Protein AF-A0A7S3PRX0-F1 (afdb_monomer_lite)

Foldseek 3Di:
DPPLCCVQPVLCPPDDDPDPPPPPCVVVVVCVVVVHDDPPSNDDFDFDQLDDVPLLLVWFKAAPVRHGQDRSPDHRRVVQCSCRVVRSVGIDTGDDPVSVD

Sequence (101 aa):
YNDMVKDIMPEYDGLFNLAPLGSDGSGIMLGAQAGGDTSFMKSGASWKFLYPPFAFTKGILVNANGVRICNEDVYGARLGKVSIEENNGISWFIIDKQIYE

InterPro domains:
  IPR027477 Succinate dehydrogenase/fumarate reductase flavoprotein, catalytic domain superfamily [G3DSA:3.90.700.10] (52-101)
  IPR027477 Succinate dehydrogenase/fumarate reductase flavoprotein, catalytic domain superfamily [SSF56425] (51-100)
  IPR036188 FAD/NAD(P)-binding domain superfamily [G3DSA:3.50.50.60] (3-51)

Secondary structure (DSSP, 8-state):
---HHHHH-GGGTTS---S-TT-SSHHHHHHHHTT-----TT---------SSGGGGGSEEEETTS-B-S-TTS-HHHHHHIIIIIHTT-EEEE--HHHH-

Radius of gyration: 17.09 Å; chains: 1; bounding box: 38×22×52 Å

pLDDT: mean 91.72, std 6.81, range [48.78, 98.19]

Structure (mmCIF, N/CA/C/O backbone):
data_AF-A0A7S3PRX0-F1
#
_entry.id   AF-A0A7S3PRX0-F1
#
loop_
_atom_site.group_PDB
_atom_site.id
_atom_site.type_symbol
_atom_site.label_atom_id
_atom_site.label_alt_id
_atom_site.label_comp_id
_atom_site.label_asym_id
_atom_site.label_entity_id
_atom_site.label_seq_id
_atom_site.pdbx_PDB_ins_code
_atom_site.Cartn_x
_atom_site.Cartn_y
_atom_site.Cartn_z
_atom_site.occupancy
_atom_site.B_iso_or_equiv
_atom_site.auth_seq_id
_atom_site.auth_comp_id
_atom_site.auth_asym_id
_atom_site.auth_atom_id
_atom_site.pdbx_PDB_model_num
ATOM 1 N N . TYR A 1 1 ? 13.808 14.898 -14.807 1.00 48.78 1 TYR A N 1
ATOM 2 C CA . TYR A 1 1 ? 13.264 13.837 -13.950 1.00 48.78 1 TYR A CA 1
ATOM 3 C C . TYR A 1 1 ? 12.168 13.167 -14.747 1.00 48.78 1 TYR A C 1
ATOM 5 O O . TYR A 1 1 ? 11.245 13.856 -15.156 1.00 48.78 1 TYR A O 1
ATOM 13 N N . ASN A 1 2 ? 12.356 11.896 -15.105 1.00 57.59 2 ASN A N 1
ATOM 14 C CA . ASN A 1 2 ? 11.292 11.104 -15.715 1.00 57.59 2 ASN A CA 1
ATOM 15 C C . ASN A 1 2 ? 10.354 10.696 -14.580 1.00 57.59 2 ASN A C 1
ATOM 17 O O . ASN A 1 2 ? 10.775 9.942 -13.706 1.00 57.59 2 ASN A O 1
ATOM 21 N N . ASP A 1 3 ? 9.115 11.179 -14.574 1.0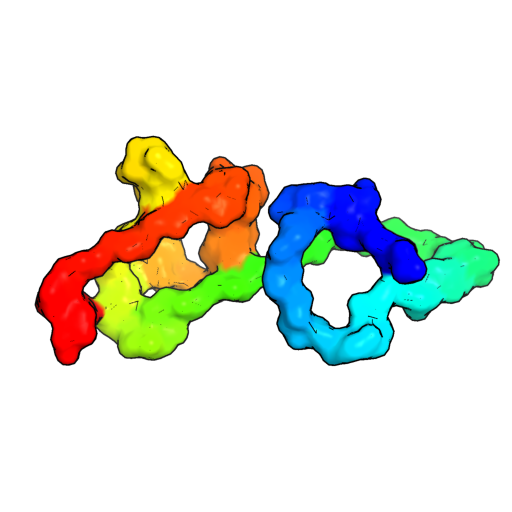0 82.31 3 ASP A N 1
ATOM 22 C CA . ASP A 1 3 ? 8.126 10.754 -13.579 1.00 82.31 3 ASP A CA 1
ATOM 23 C C . ASP A 1 3 ? 7.501 9.414 -14.005 1.00 82.31 3 ASP A C 1
ATOM 25 O O . ASP A 1 3 ? 6.309 9.315 -14.278 1.00 82.31 3 ASP A O 1
ATOM 29 N N . MET A 1 4 ? 8.317 8.349 -14.055 1.00 90.94 4 MET A N 1
ATOM 30 C CA . MET A 1 4 ? 7.871 7.001 -14.448 1.00 90.94 4 MET A CA 1
ATOM 31 C C . MET A 1 4 ? 6.668 6.513 -13.633 1.00 90.94 4 MET A C 1
ATOM 33 O O . MET A 1 4 ? 5.812 5.816 -14.168 1.00 90.94 4 MET A O 1
ATOM 37 N N . VAL A 1 5 ? 6.589 6.868 -12.346 1.00 91.75 5 VAL A N 1
ATOM 38 C CA . VAL A 1 5 ? 5.435 6.525 -11.500 1.00 91.75 5 VAL A CA 1
ATOM 39 C C . VAL A 1 5 ? 4.175 7.199 -12.027 1.00 91.75 5 VAL A C 1
ATOM 41 O O . VAL A 1 5 ? 3.184 6.516 -12.241 1.00 91.75 5 VAL A O 1
ATOM 44 N N . LYS A 1 6 ? 4.224 8.501 -12.313 1.00 91.81 6 LYS A N 1
ATOM 45 C CA . LYS A 1 6 ? 3.084 9.251 -12.845 1.00 91.81 6 LYS A CA 1
ATOM 46 C C . LYS A 1 6 ? 2.591 8.697 -14.181 1.00 91.81 6 LYS A C 1
ATOM 48 O O . LYS A 1 6 ? 1.387 8.622 -14.402 1.00 91.81 6 LYS A O 1
ATOM 53 N N . ASP A 1 7 ? 3.513 8.284 -15.048 1.00 91.94 7 ASP A N 1
ATOM 54 C CA . ASP A 1 7 ? 3.175 7.776 -16.380 1.00 91.94 7 ASP A CA 1
ATOM 55 C C . ASP A 1 7 ? 2.637 6.332 -16.356 1.00 91.94 7 ASP A C 1
ATOM 57 O O . ASP A 1 7 ? 1.778 5.973 -17.163 1.00 91.94 7 ASP A O 1
ATOM 61 N N . ILE A 1 8 ? 3.139 5.483 -15.451 1.00 93.44 8 ILE A N 1
ATOM 62 C CA . ILE A 1 8 ? 2.848 4.037 -15.441 1.00 93.44 8 ILE A CA 1
ATOM 63 C C . ILE A 1 8 ? 1.804 3.652 -14.381 1.00 93.44 8 ILE A C 1
ATOM 65 O O . ILE A 1 8 ? 0.990 2.758 -14.624 1.00 93.44 8 ILE A O 1
ATOM 69 N N . MET A 1 9 ? 1.846 4.307 -13.222 1.00 92.44 9 MET A N 1
ATOM 70 C CA . MET A 1 9 ? 1.039 4.061 -12.019 1.00 92.44 9 MET A CA 1
ATOM 71 C C . MET A 1 9 ? 0.503 5.397 -11.464 1.00 92.44 9 MET A C 1
ATOM 73 O O . MET A 1 9 ? 0.878 5.801 -10.358 1.00 92.44 9 MET A O 1
ATOM 77 N N . PRO A 1 10 ? -0.335 6.128 -12.222 1.00 91.44 10 PRO A N 1
ATOM 78 C CA . PRO A 1 10 ? -0.811 7.459 -11.834 1.00 91.44 10 PRO A CA 1
ATOM 79 C C . PRO A 1 10 ? -1.531 7.486 -10.476 1.00 91.44 10 PRO A C 1
ATOM 81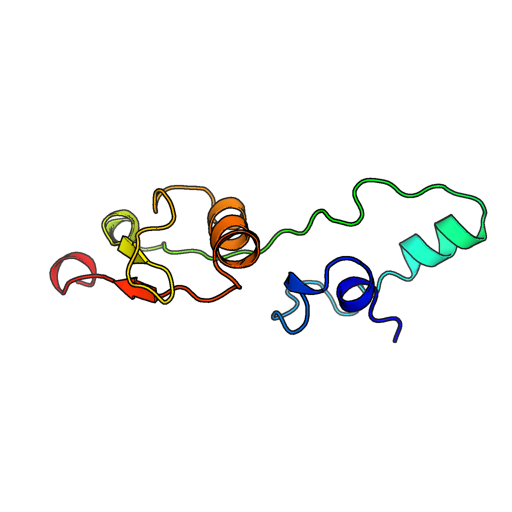 O O . PRO A 1 10 ? -1.511 8.503 -9.791 1.00 91.44 10 PRO A O 1
ATOM 84 N N . GLU A 1 11 ? -2.132 6.377 -10.045 1.00 91.12 11 GLU A N 1
ATOM 85 C CA . GLU A 1 11 ? -2.766 6.224 -8.732 1.00 91.12 11 GLU A CA 1
ATOM 86 C C . GLU A 1 11 ? -1.773 6.239 -7.554 1.00 91.12 11 GLU A C 1
ATOM 88 O O . GLU A 1 11 ? -2.168 6.477 -6.413 1.00 91.12 11 GLU A O 1
ATOM 93 N N . TYR A 1 12 ? -0.482 6.031 -7.826 1.00 90.50 12 TYR A N 1
ATOM 94 C CA . TYR A 1 12 ? 0.610 6.148 -6.858 1.00 90.50 12 TYR A CA 1
ATOM 95 C C . TYR A 1 12 ? 1.334 7.506 -6.929 1.00 90.50 12 TYR A C 1
ATOM 97 O O . TYR A 1 12 ? 2.266 7.736 -6.151 1.00 90.50 12 TYR A O 1
ATOM 105 N N . ASP A 1 13 ? 0.933 8.405 -7.834 1.00 89.19 13 ASP A N 1
ATOM 106 C CA . ASP A 1 13 ? 1.541 9.730 -7.967 1.00 89.19 13 ASP A CA 1
ATOM 107 C C . ASP A 1 13 ? 1.290 10.600 -6.722 1.00 89.19 13 ASP A C 1
ATOM 109 O O . ASP A 1 13 ? 0.269 10.493 -6.040 1.00 89.19 13 ASP A O 1
ATOM 113 N N . GLY A 1 14 ? 2.255 11.459 -6.389 1.00 84.62 14 GLY A N 1
ATOM 114 C CA . GLY A 1 14 ? 2.187 12.347 -5.222 1.00 84.62 14 GLY A CA 1
ATOM 115 C C . GLY A 1 14 ? 2.304 11.662 -3.851 1.00 84.62 14 GLY A C 1
ATOM 116 O O . GLY A 1 14 ? 2.310 12.352 -2.828 1.00 84.62 14 GLY A O 1
ATOM 117 N N . LEU A 1 15 ? 2.431 10.332 -3.792 1.00 85.88 15 LEU A N 1
ATOM 118 C CA . LEU A 1 15 ? 2.725 9.628 -2.544 1.00 85.88 15 LEU A CA 1
ATOM 119 C C . LEU A 1 15 ? 4.136 9.948 -2.046 1.00 85.88 15 LEU A C 1
ATOM 121 O O . LEU A 1 15 ? 5.067 10.166 -2.821 1.00 85.88 15 LEU A O 1
ATOM 125 N N . PHE A 1 16 ? 4.312 9.919 -0.724 1.00 85.94 16 PHE A N 1
ATOM 126 C CA . PHE A 1 16 ? 5.633 10.082 -0.130 1.00 85.94 16 PHE A CA 1
ATOM 127 C C . PHE A 1 16 ? 6.551 8.928 -0.554 1.00 85.94 16 PHE A C 1
ATOM 129 O O . PHE A 1 16 ? 6.302 7.767 -0.220 1.00 85.94 16 PHE A O 1
ATOM 136 N N . ASN A 1 17 ? 7.616 9.256 -1.285 1.00 85.38 17 ASN A N 1
ATOM 137 C CA . ASN A 1 17 ? 8.579 8.273 -1.753 1.00 85.38 17 ASN A CA 1
ATOM 138 C C . ASN A 1 17 ? 9.509 7.856 -0.602 1.00 85.38 17 ASN A C 1
ATOM 140 O O . ASN A 1 17 ? 10.293 8.658 -0.100 1.00 85.38 17 ASN A O 1
ATOM 144 N N . LEU A 1 18 ? 9.415 6.589 -0.193 1.00 86.69 18 LEU A N 1
ATOM 145 C CA . LEU A 1 18 ? 10.270 5.996 0.843 1.00 86.69 18 LEU A CA 1
ATOM 146 C C . LEU A 1 18 ? 11.633 5.530 0.304 1.00 86.69 18 LEU A C 1
ATOM 148 O O . LEU A 1 18 ? 12.487 5.108 1.084 1.00 86.69 18 LEU A O 1
ATOM 152 N N . ALA A 1 19 ? 11.832 5.544 -1.014 1.00 85.88 19 ALA A N 1
ATOM 153 C CA . ALA A 1 19 ? 13.041 5.035 -1.634 1.00 85.88 19 ALA A CA 1
ATOM 154 C C . ALA A 1 19 ? 14.220 6.023 -1.495 1.00 85.88 19 ALA A C 1
ATOM 156 O O . ALA A 1 19 ? 14.017 7.238 -1.433 1.00 85.88 19 ALA A O 1
ATOM 157 N N . PRO A 1 20 ? 15.474 5.531 -1.482 1.00 87.12 20 PRO A N 1
ATOM 158 C CA . PRO A 1 20 ? 16.656 6.389 -1.517 1.00 87.12 20 PRO A CA 1
ATOM 159 C C . PRO A 1 20 ? 16.679 7.294 -2.755 1.00 87.12 20 PRO A C 1
ATOM 161 O O . PRO A 1 20 ? 16.169 6.909 -3.807 1.00 87.12 20 PRO A O 1
ATOM 164 N N . LEU A 1 21 ? 17.372 8.436 -2.659 1.00 83.38 21 LEU A N 1
ATOM 165 C CA . LEU A 1 21 ? 17.448 9.477 -3.702 1.00 83.38 21 LEU A CA 1
ATOM 166 C C . LEU A 1 21 ? 17.838 8.979 -5.111 1.00 83.38 21 LEU A C 1
ATOM 168 O O . LEU A 1 21 ? 17.495 9.631 -6.087 1.00 83.38 21 LEU A O 1
ATOM 172 N N . GLY A 1 22 ? 18.531 7.842 -5.237 1.00 86.31 22 GLY A N 1
ATOM 173 C CA . GLY A 1 22 ? 18.907 7.247 -6.529 1.00 86.31 22 GLY A CA 1
ATOM 174 C C . GLY A 1 22 ? 17.840 6.358 -7.184 1.00 86.31 22 GLY A C 1
ATOM 175 O O . GLY A 1 22 ? 18.110 5.745 -8.211 1.00 86.31 22 GLY A O 1
ATOM 176 N N . SER A 1 23 ? 16.652 6.234 -6.590 1.00 89.25 23 SER A N 1
ATOM 177 C CA . SER A 1 23 ? 15.583 5.350 -7.079 1.00 89.25 23 SER A CA 1
ATOM 178 C C . SER A 1 23 ? 14.666 6.088 -8.060 1.00 89.25 23 SER A C 1
ATOM 180 O O . SER A 1 23 ? 13.493 6.314 -7.775 1.00 89.25 23 SER A O 1
ATOM 182 N N . ASP A 1 24 ? 15.217 6.499 -9.203 1.00 89.25 24 ASP A N 1
ATOM 183 C CA . ASP A 1 24 ? 14.566 7.374 -10.195 1.00 89.25 24 ASP A CA 1
ATOM 184 C C . ASP A 1 24 ? 14.161 6.662 -11.502 1.00 89.25 24 ASP A C 1
ATOM 186 O O . ASP A 1 24 ? 13.695 7.292 -12.449 1.00 89.25 24 ASP A O 1
ATOM 190 N N . GLY A 1 25 ? 14.362 5.343 -11.575 1.00 91.81 25 GLY A N 1
ATOM 191 C CA . GLY A 1 25 ? 14.059 4.539 -12.761 1.00 91.81 25 GLY A CA 1
ATOM 192 C C . GLY A 1 25 ? 15.139 4.550 -13.851 1.00 91.81 25 GLY A C 1
ATOM 193 O O . GLY A 1 25 ? 14.991 3.847 -14.852 1.00 91.81 25 GLY A O 1
ATOM 194 N N . SER A 1 26 ? 16.259 5.257 -13.659 1.00 92.69 26 SER A N 1
ATOM 195 C CA . SER A 1 26 ? 17.376 5.310 -14.620 1.00 92.69 26 SER A CA 1
ATOM 196 C C . SER A 1 26 ? 17.906 3.929 -15.023 1.00 92.69 26 SER A C 1
ATOM 198 O O . SER A 1 26 ? 18.161 3.690 -16.202 1.00 92.69 26 SER A O 1
ATOM 200 N N . GLY A 1 27 ? 18.000 2.987 -14.080 1.00 93.44 27 GLY A N 1
ATOM 201 C CA . GLY A 1 27 ? 18.414 1.609 -14.362 1.00 93.44 27 GLY A CA 1
ATOM 202 C C . GLY A 1 27 ? 17.442 0.845 -15.270 1.00 93.44 27 GLY A C 1
ATOM 203 O O . GLY A 1 27 ? 17.878 0.120 -16.163 1.00 93.44 27 GLY A O 1
ATOM 204 N N . ILE A 1 28 ? 16.130 1.050 -15.092 1.00 94.56 28 ILE A N 1
ATOM 205 C CA . ILE A 1 28 ? 15.100 0.448 -15.955 1.00 94.56 28 ILE A CA 1
ATOM 206 C C . ILE A 1 28 ? 15.212 1.033 -17.366 1.00 94.56 28 ILE A C 1
ATOM 208 O O . ILE A 1 28 ? 15.229 0.288 -18.345 1.00 94.56 28 ILE A O 1
ATOM 212 N N . MET A 1 29 ? 15.362 2.357 -17.470 1.00 93.94 29 MET A N 1
ATOM 213 C CA . MET A 1 29 ? 15.522 3.046 -18.752 1.00 93.94 29 MET A CA 1
ATOM 214 C C . MET A 1 29 ? 16.776 2.599 -19.506 1.00 93.94 29 MET A C 1
ATOM 216 O O . MET A 1 29 ? 16.709 2.379 -20.714 1.00 93.94 29 MET A O 1
ATOM 220 N N . LEU A 1 30 ? 17.897 2.420 -18.805 1.00 95.69 30 LEU A N 1
ATOM 221 C CA . LEU A 1 30 ? 19.137 1.918 -19.397 1.00 95.69 30 LEU A CA 1
ATOM 222 C C . LEU A 1 30 ? 18.947 0.514 -19.984 1.00 95.69 30 LEU A C 1
ATOM 224 O O . LEU A 1 30 ? 19.347 0.265 -21.120 1.00 95.69 30 LEU A O 1
ATOM 228 N N . GLY A 1 31 ? 18.301 -0.389 -19.240 1.00 97.12 31 GLY A N 1
ATOM 229 C CA . GLY A 1 31 ? 17.999 -1.739 -19.719 1.00 97.12 31 GLY A CA 1
ATOM 230 C C . GLY A 1 31 ? 17.089 -1.736 -20.949 1.00 97.12 31 GLY A C 1
ATOM 231 O O . GLY A 1 31 ? 17.391 -2.407 -21.935 1.00 97.12 31 GLY A O 1
ATOM 232 N N . ALA A 1 32 ? 16.026 -0.926 -20.925 1.00 95.69 32 ALA A N 1
ATOM 233 C CA . ALA A 1 32 ? 15.104 -0.783 -22.050 1.00 95.69 32 ALA A CA 1
ATOM 234 C C . ALA A 1 32 ? 15.798 -0.225 -23.307 1.00 95.69 32 ALA A C 1
ATOM 236 O O . ALA A 1 32 ? 15.606 -0.741 -24.407 1.00 95.69 32 ALA A O 1
ATOM 237 N N . GLN A 1 33 ? 16.666 0.782 -23.157 1.00 96.06 33 GLN A N 1
ATOM 238 C CA . GLN A 1 33 ? 17.445 1.349 -24.267 1.00 96.06 33 GLN A CA 1
ATOM 239 C C . GLN A 1 33 ? 18.456 0.359 -24.860 1.00 96.06 33 GLN A C 1
ATOM 241 O O . GLN A 1 33 ? 18.761 0.436 -26.048 1.00 96.06 33 GLN A O 1
ATOM 246 N N . ALA A 1 34 ? 18.946 -0.589 -24.061 1.00 98.19 34 ALA A N 1
ATOM 247 C CA . ALA A 1 34 ? 19.802 -1.680 -24.521 1.00 98.19 34 ALA A CA 1
ATOM 248 C C . ALA A 1 34 ? 19.024 -2.841 -25.184 1.00 98.19 34 ALA A C 1
ATOM 250 O O . ALA A 1 34 ? 19.637 -3.834 -25.572 1.00 98.19 34 ALA A O 1
ATOM 251 N N . GLY A 1 35 ? 17.696 -2.729 -25.328 1.00 97.94 35 GLY A N 1
ATOM 252 C CA . GLY A 1 35 ? 16.831 -3.747 -25.937 1.00 97.94 35 GLY A CA 1
ATOM 253 C C . GLY A 1 35 ? 16.248 -4.768 -24.955 1.00 97.94 35 GLY A C 1
ATOM 254 O O . GLY A 1 35 ? 15.717 -5.789 -25.389 1.00 97.94 35 GLY A O 1
ATOM 255 N N . GLY A 1 36 ? 16.354 -4.525 -23.645 1.00 97.81 36 GLY A N 1
ATOM 256 C CA . GLY A 1 36 ? 15.694 -5.335 -22.622 1.00 97.81 36 GLY A CA 1
ATOM 257 C C . GLY A 1 36 ? 14.185 -5.087 -22.567 1.00 97.81 36 GLY A C 1
ATOM 258 O O . GLY A 1 36 ? 13.723 -3.970 -22.790 1.00 97.81 36 GLY A O 1
ATOM 259 N N . ASP A 1 37 ? 13.421 -6.127 -22.234 1.00 97.12 37 ASP A N 1
ATOM 260 C CA . ASP A 1 37 ? 11.978 -6.022 -22.000 1.00 97.12 37 ASP A CA 1
ATOM 261 C C . ASP A 1 37 ? 11.668 -5.733 -20.518 1.00 97.12 37 ASP A C 1
ATOM 263 O O . ASP A 1 37 ? 12.470 -6.030 -19.627 1.00 97.12 37 ASP A O 1
ATOM 267 N N . THR A 1 38 ? 10.493 -5.163 -20.241 1.00 95.06 38 THR A N 1
ATOM 268 C CA . THR A 1 38 ? 10.013 -4.880 -18.878 1.00 95.06 38 THR A CA 1
ATOM 269 C C . THR A 1 38 ? 8.720 -5.633 -18.595 1.00 95.06 38 THR A C 1
ATOM 271 O O . THR A 1 38 ? 7.894 -5.850 -19.475 1.00 95.06 38 THR A O 1
ATOM 274 N N . SER A 1 39 ? 8.506 -6.026 -17.342 1.00 95.75 39 SER A N 1
ATOM 275 C CA . SER A 1 39 ? 7.273 -6.697 -16.924 1.00 95.75 39 SER A CA 1
ATOM 276 C C . SER A 1 39 ? 6.826 -6.199 -15.553 1.00 95.75 39 SER A C 1
ATOM 278 O O . SER A 1 39 ? 7.626 -5.664 -14.790 1.00 95.75 39 SER A O 1
ATOM 280 N N . PHE A 1 40 ? 5.527 -6.331 -15.259 1.00 94.38 40 PHE A N 1
ATOM 281 C CA . PHE A 1 40 ? 4.920 -5.957 -13.971 1.00 94.38 40 PHE A CA 1
ATOM 282 C C . PHE A 1 40 ? 5.153 -4.501 -13.526 1.00 94.38 40 PHE A C 1
ATOM 284 O O . PHE A 1 40 ? 5.047 -4.185 -12.346 1.00 94.38 40 PHE A O 1
ATOM 291 N N . MET A 1 41 ? 5.383 -3.591 -14.476 1.00 94.31 41 MET A N 1
ATOM 292 C CA . MET A 1 41 ? 5.650 -2.171 -14.206 1.00 94.31 41 MET A CA 1
ATOM 293 C C . MET A 1 41 ? 4.492 -1.441 -13.499 1.00 94.31 41 MET A C 1
ATOM 295 O O . MET A 1 41 ? 4.708 -0.393 -12.905 1.00 94.31 41 MET A O 1
ATOM 299 N N . LYS A 1 42 ? 3.279 -2.011 -13.524 1.00 92.62 42 LYS A N 1
ATOM 300 C CA . LYS A 1 42 ? 2.076 -1.508 -12.833 1.00 92.62 42 LYS A CA 1
ATOM 301 C C . LYS A 1 42 ? 1.866 -2.120 -11.439 1.00 92.62 42 LYS A C 1
ATOM 303 O O . LYS A 1 42 ? 0.736 -2.256 -10.987 1.00 92.62 42 LYS A O 1
ATOM 308 N N . SER A 1 43 ? 2.929 -2.598 -10.796 1.00 89.06 43 SER A N 1
ATOM 309 C CA . SER A 1 43 ? 2.857 -3.232 -9.478 1.00 89.06 43 SER A CA 1
ATOM 310 C C . SER A 1 43 ? 3.567 -2.377 -8.433 1.00 89.06 43 SER A C 1
ATOM 312 O O . SER A 1 43 ? 4.763 -2.539 -8.195 1.00 89.06 43 SER A O 1
ATOM 314 N N . GLY A 1 44 ? 2.813 -1.494 -7.781 1.00 86.81 44 GLY A N 1
ATOM 315 C CA . GLY A 1 44 ? 3.293 -0.672 -6.674 1.00 86.81 44 GLY A CA 1
ATOM 316 C C . GLY A 1 44 ? 3.159 -1.355 -5.309 1.00 86.81 44 GLY A C 1
ATOM 317 O O . GLY A 1 44 ? 2.299 -2.212 -5.092 1.00 86.81 44 GLY A O 1
ATOM 318 N N . ALA A 1 45 ? 3.994 -0.943 -4.353 1.00 88.25 45 ALA A N 1
ATOM 319 C CA . ALA A 1 45 ? 3.857 -1.297 -2.942 1.00 88.25 45 ALA A CA 1
ATOM 320 C C . ALA A 1 45 ? 3.714 -0.019 -2.109 1.00 88.25 45 ALA A C 1
ATOM 322 O O . ALA A 1 45 ? 4.627 0.803 -2.059 1.00 88.25 45 ALA A O 1
ATOM 323 N N . SER A 1 46 ? 2.574 0.144 -1.441 1.00 89.75 46 SER A N 1
ATOM 324 C CA . SER A 1 46 ? 2.294 1.277 -0.558 1.00 89.75 46 SER A CA 1
ATOM 325 C C . SER A 1 46 ? 2.153 0.801 0.875 1.00 89.75 46 SER A C 1
ATOM 327 O O . SER A 1 46 ? 1.379 -0.101 1.175 1.00 89.75 46 SER A O 1
ATOM 329 N N . TRP A 1 47 ? 2.900 1.417 1.781 1.00 88.75 47 TRP A N 1
ATOM 330 C CA . TRP A 1 47 ? 2.989 0.948 3.156 1.00 88.75 47 TRP A CA 1
ATOM 331 C C . TRP A 1 47 ? 2.167 1.831 4.084 1.00 88.75 47 TRP A C 1
ATOM 333 O O . TRP A 1 47 ? 2.372 3.043 4.163 1.00 88.75 47 TRP A O 1
ATOM 343 N N . LYS A 1 48 ? 1.245 1.203 4.811 1.00 85.88 48 LYS A N 1
ATOM 344 C CA . LYS A 1 48 ? 0.539 1.794 5.948 1.00 85.88 48 LYS A CA 1
ATOM 345 C C . LYS A 1 48 ? 0.622 0.809 7.105 1.00 85.88 48 LYS A C 1
ATOM 347 O O . LYS A 1 48 ? 0.220 -0.341 6.958 1.00 85.88 48 LYS A O 1
ATOM 352 N N . PHE A 1 49 ? 1.129 1.256 8.244 1.00 85.31 49 PHE A N 1
ATOM 353 C CA . PHE A 1 49 ? 1.168 0.447 9.455 1.00 85.31 49 PHE A CA 1
ATOM 354 C C . PHE A 1 49 ? 0.163 1.002 10.453 1.00 85.31 49 PHE A C 1
ATOM 356 O O . PHE A 1 49 ? 0.225 2.181 10.795 1.00 85.31 49 PHE A O 1
ATOM 363 N N . LEU A 1 50 ? -0.764 0.152 10.892 1.00 87.69 50 LEU A N 1
ATOM 364 C CA . LEU A 1 50 ? -1.680 0.479 11.984 1.00 87.69 50 LEU A CA 1
ATOM 365 C C . LEU A 1 50 ? -1.066 0.168 13.353 1.00 87.69 50 LEU A C 1
ATOM 367 O O . LEU A 1 50 ? -1.554 0.660 14.352 1.00 87.69 50 LEU A O 1
ATOM 371 N N . TYR A 1 51 ? -0.004 -0.633 13.422 1.00 83.69 51 TYR A N 1
ATOM 372 C CA . TYR A 1 51 ? 0.633 -1.060 14.667 1.00 83.69 51 TYR A CA 1
ATOM 373 C C . TYR A 1 51 ? 2.160 -0.907 14.564 1.00 83.69 51 TYR A C 1
ATOM 375 O O . TYR A 1 51 ? 2.692 -0.924 13.448 1.00 83.69 51 TYR A O 1
ATOM 383 N N . PRO A 1 52 ? 2.893 -0.792 15.692 1.00 80.19 52 PRO A N 1
ATOM 384 C CA . PRO A 1 52 ? 2.451 -0.894 17.095 1.00 80.19 52 PRO A CA 1
ATOM 385 C C . PRO A 1 52 ? 1.672 0.334 17.614 1.00 80.19 52 PRO A C 1
ATOM 387 O O . PRO A 1 52 ? 1.932 1.438 17.136 1.00 80.19 52 PRO A O 1
ATOM 390 N N . PRO A 1 53 ? 0.769 0.169 18.611 1.00 90.62 53 PRO A N 1
ATOM 391 C CA . PRO A 1 53 ? 0.499 -1.034 19.422 1.00 90.62 53 PRO A CA 1
ATOM 392 C C . PRO A 1 53 ? -0.455 -2.048 18.763 1.00 90.62 53 PRO A C 1
ATOM 394 O O . PRO A 1 53 ? -1.296 -1.688 17.947 1.00 90.62 53 PRO A O 1
ATOM 397 N N . PHE A 1 54 ? -0.367 -3.331 19.153 1.00 91.06 54 PHE A N 1
ATOM 398 C CA . PHE A 1 54 ? -1.229 -4.399 18.605 1.00 91.06 54 PHE A CA 1
ATOM 399 C C . PHE A 1 54 ? -2.725 -4.133 18.822 1.00 91.06 54 PHE A C 1
ATOM 401 O O . PHE A 1 54 ? -3.541 -4.576 18.028 1.00 91.06 54 PHE A O 1
ATOM 408 N N . ALA A 1 55 ? -3.102 -3.372 19.855 1.00 93.88 55 ALA A N 1
ATOM 409 C CA . ALA A 1 55 ? -4.493 -2.996 20.096 1.00 93.88 55 ALA A CA 1
ATOM 410 C C . ALA A 1 55 ? -5.156 -2.322 18.879 1.00 93.88 55 ALA A C 1
ATOM 412 O O . ALA A 1 55 ? -6.356 -2.502 18.677 1.00 93.88 55 ALA A O 1
ATOM 413 N N . PHE A 1 56 ? -4.393 -1.619 18.033 1.00 94.75 56 PHE A N 1
ATOM 414 C CA . PHE A 1 56 ? -4.926 -0.892 16.877 1.00 94.75 56 PHE A CA 1
ATOM 415 C C . PHE A 1 56 ? -5.479 -1.824 15.789 1.00 94.75 56 PHE A C 1
ATOM 417 O O . PHE A 1 56 ? -6.324 -1.404 15.006 1.00 94.75 56 PHE A O 1
ATOM 424 N N . THR A 1 57 ? -5.132 -3.113 15.776 1.00 93.75 57 THR A N 1
ATOM 425 C CA . THR A 1 57 ? -5.783 -4.074 14.863 1.00 93.75 57 THR A CA 1
ATOM 426 C C . THR A 1 57 ? -7.273 -4.271 15.171 1.00 93.75 57 THR A C 1
ATOM 428 O O . THR A 1 57 ? -8.004 -4.803 14.343 1.00 93.75 57 THR A O 1
ATOM 431 N N . LYS A 1 58 ? -7.748 -3.813 16.340 1.00 95.19 58 LYS A N 1
ATOM 432 C CA . LYS A 1 58 ? -9.170 -3.797 16.720 1.00 95.19 58 LYS A CA 1
ATOM 433 C C . LYS A 1 58 ? -9.925 -2.557 16.228 1.00 95.19 58 LYS A C 1
ATOM 435 O O . LYS A 1 58 ? -11.143 -2.503 16.383 1.00 95.19 58 LYS A O 1
ATOM 440 N N . GLY A 1 59 ? -9.220 -1.556 15.698 1.00 95.25 59 GLY A N 1
ATOM 441 C CA . GLY A 1 59 ? -9.835 -0.406 15.039 1.00 95.25 59 GLY A CA 1
ATOM 442 C C . GLY A 1 59 ? -10.463 -0.781 13.700 1.00 95.25 59 GLY A C 1
ATOM 443 O O . GLY A 1 59 ? -10.366 -1.920 13.250 1.00 95.25 59 GLY A O 1
ATOM 444 N N . ILE A 1 60 ? -11.098 0.193 13.048 1.00 96.94 60 ILE A N 1
ATOM 445 C CA . ILE A 1 60 ? -11.747 -0.015 11.752 1.00 96.94 60 ILE A CA 1
ATOM 446 C C . ILE A 1 60 ? -11.216 0.989 10.738 1.00 96.94 60 ILE A C 1
ATOM 448 O O . ILE A 1 60 ? -11.264 2.200 10.962 1.00 96.94 60 ILE A O 1
ATOM 452 N N . LEU A 1 61 ? -10.744 0.487 9.598 1.00 96.62 61 LEU A N 1
ATOM 453 C CA . LEU A 1 61 ? -10.349 1.323 8.470 1.00 96.62 61 LEU A CA 1
ATOM 454 C C . LEU A 1 61 ? -11.515 1.451 7.482 1.00 96.62 61 LEU A C 1
ATOM 456 O O . LEU A 1 61 ? -11.971 0.459 6.906 1.00 96.62 61 LEU A O 1
ATOM 460 N N . VAL A 1 62 ? -11.985 2.679 7.271 1.00 97.38 62 VAL A N 1
ATOM 461 C CA . VAL A 1 62 ? -13.107 2.988 6.373 1.00 97.38 62 VAL A CA 1
ATOM 462 C C . VAL A 1 62 ? -12.680 3.898 5.227 1.00 97.38 62 VAL A C 1
ATOM 464 O O . VAL A 1 62 ? -11.749 4.688 5.370 1.00 97.38 62 VAL A O 1
ATOM 467 N N . ASN A 1 63 ? -13.362 3.814 4.088 1.00 97.00 63 ASN A N 1
ATOM 468 C CA . ASN A 1 63 ? -13.168 4.744 2.975 1.00 97.00 63 ASN A CA 1
ATOM 469 C C . ASN A 1 63 ? -13.901 6.077 3.191 1.00 97.00 63 ASN A C 1
ATOM 471 O O . ASN A 1 63 ? -14.541 6.305 4.219 1.00 97.00 63 ASN A O 1
ATOM 475 N N . ALA A 1 64 ? -13.839 6.956 2.188 1.00 97.06 64 ALA A N 1
ATOM 476 C CA . ALA A 1 64 ? -14.517 8.253 2.193 1.00 97.06 64 ALA A CA 1
ATOM 477 C C . ALA A 1 64 ? -16.045 8.176 2.406 1.00 97.06 64 ALA A C 1
ATOM 479 O O . ALA A 1 64 ? -16.640 9.147 2.863 1.00 97.06 64 ALA A O 1
ATOM 480 N N . 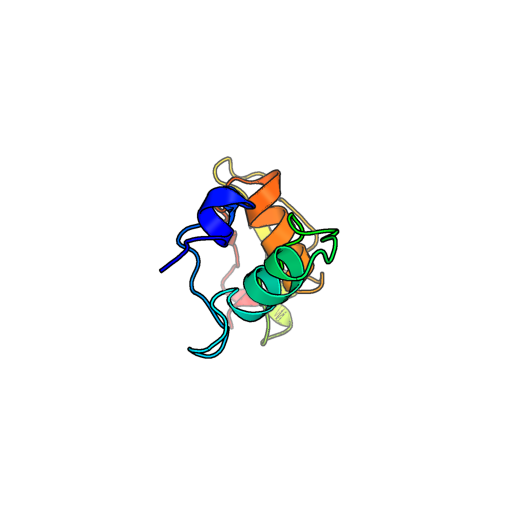ASN A 1 65 ? -16.670 7.028 2.120 1.00 96.94 65 ASN A N 1
ATOM 481 C CA . ASN A 1 65 ? -18.105 6.798 2.304 1.00 96.94 65 ASN A CA 1
ATOM 482 C C . ASN A 1 65 ? -18.439 6.129 3.652 1.00 96.94 65 ASN A C 1
ATOM 484 O O . ASN A 1 65 ? -19.593 5.779 3.888 1.00 96.94 65 ASN A O 1
ATOM 488 N N . GLY A 1 66 ? -17.448 5.902 4.522 1.00 96.94 66 GLY A N 1
ATOM 489 C CA . GLY A 1 66 ? -17.643 5.222 5.805 1.00 96.94 66 GLY A CA 1
ATOM 490 C C . GLY A 1 66 ? -17.786 3.698 5.700 1.00 96.94 66 GLY A C 1
ATOM 491 O O . GLY A 1 66 ? -18.211 3.060 6.660 1.00 96.94 66 GLY A O 1
ATOM 492 N N . VAL A 1 67 ? -17.430 3.095 4.561 1.00 97.81 67 VAL A N 1
ATOM 493 C CA . VAL A 1 67 ? -17.483 1.637 4.360 1.00 97.81 67 VAL A CA 1
ATOM 494 C C . VAL A 1 67 ? -16.133 1.017 4.710 1.00 97.81 67 VAL A C 1
ATOM 496 O O . VAL A 1 67 ? -15.096 1.511 4.269 1.00 97.81 67 VAL A O 1
ATOM 499 N N . ARG A 1 68 ? -16.139 -0.071 5.491 1.00 97.38 68 ARG A N 1
ATOM 500 C CA . ARG A 1 68 ? -14.923 -0.806 5.876 1.00 97.38 68 ARG A CA 1
ATOM 501 C C . ARG A 1 68 ? -14.247 -1.429 4.655 1.00 97.38 68 ARG A C 1
ATOM 503 O O . ARG A 1 68 ? -14.928 -2.048 3.839 1.00 97.38 68 ARG A O 1
ATOM 510 N N . ILE A 1 69 ? -12.924 -1.288 4.555 1.00 96.12 69 ILE A N 1
ATOM 511 C CA . ILE A 1 69 ? -12.194 -1.622 3.319 1.00 96.12 69 ILE A CA 1
ATOM 512 C C . ILE A 1 69 ? -11.400 -2.929 3.379 1.00 96.12 69 ILE A C 1
ATOM 514 O O . ILE A 1 69 ? -11.201 -3.562 2.348 1.00 96.12 69 ILE A O 1
ATOM 518 N N . CYS A 1 70 ? -10.945 -3.368 4.556 1.00 94.75 70 CYS A N 1
ATOM 519 C CA . CYS A 1 70 ? -10.209 -4.626 4.696 1.00 94.75 70 CYS A CA 1
ATOM 520 C C . CYS A 1 70 ? -10.225 -5.153 6.139 1.00 94.75 70 CYS A C 1
ATOM 522 O O . CYS A 1 70 ? -10.841 -4.568 7.023 1.00 94.75 70 CYS A O 1
ATOM 524 N N . 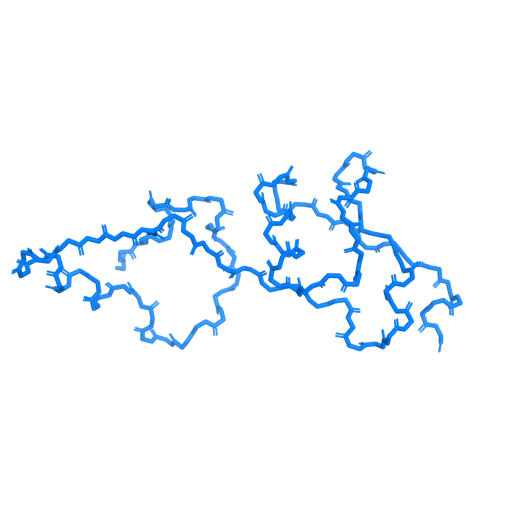ASN A 1 71 ? -9.546 -6.280 6.363 1.00 95.06 71 ASN A N 1
ATOM 525 C CA . ASN A 1 71 ? -9.123 -6.708 7.696 1.00 95.06 71 ASN A CA 1
ATOM 526 C C . ASN A 1 71 ? -7.902 -5.863 8.120 1.00 95.06 71 ASN A C 1
ATOM 528 O O . ASN A 1 71 ? -6.970 -5.712 7.334 1.00 95.06 71 ASN A O 1
ATOM 532 N N . GLU A 1 72 ? -7.914 -5.291 9.321 1.00 94.81 72 GLU A N 1
ATOM 533 C CA . GLU A 1 72 ? -6.904 -4.363 9.845 1.00 94.81 72 GLU A CA 1
ATOM 534 C C . GLU A 1 72 ? -5.629 -5.059 10.361 1.00 94.81 72 GLU A C 1
ATOM 536 O O . GLU A 1 72 ? -4.626 -4.391 10.601 1.00 94.81 72 GLU A O 1
ATOM 541 N N . ASP A 1 73 ? -5.631 -6.392 10.464 1.00 93.25 73 ASP A N 1
ATOM 542 C CA . ASP A 1 73 ? -4.458 -7.217 10.810 1.00 93.25 73 ASP A CA 1
ATOM 543 C C . ASP A 1 73 ? -3.691 -7.728 9.569 1.00 93.25 73 ASP A C 1
ATOM 545 O O . ASP A 1 73 ? -2.791 -8.563 9.652 1.00 93.25 73 ASP A O 1
ATOM 549 N N . VAL A 1 74 ? -4.049 -7.264 8.365 1.00 93.00 74 VAL A N 1
ATOM 550 C CA . VAL A 1 74 ? -3.303 -7.626 7.150 1.00 93.00 74 VAL A CA 1
ATOM 551 C C . VAL A 1 74 ? -1.958 -6.913 7.088 1.00 93.00 74 VAL A C 1
ATOM 553 O O . VAL A 1 74 ? -1.750 -5.840 7.652 1.00 93.00 74 VAL A O 1
ATOM 556 N N . TYR A 1 75 ? -1.046 -7.483 6.302 1.00 92.25 75 TYR A N 1
ATOM 557 C CA . TYR A 1 75 ? 0.241 -6.864 6.025 1.00 92.25 75 TYR A CA 1
ATOM 558 C C . TYR A 1 75 ? 0.091 -5.430 5.496 1.00 92.25 75 TYR A C 1
ATOM 560 O O . TYR A 1 75 ? -0.703 -5.176 4.586 1.00 92.25 75 TYR A O 1
ATOM 568 N N . GLY A 1 76 ? 0.905 -4.502 6.006 1.00 92.06 76 GLY A N 1
ATOM 569 C CA . GLY A 1 76 ? 0.766 -3.071 5.719 1.00 92.06 76 GLY A CA 1
ATOM 570 C C . GLY A 1 76 ? 0.836 -2.700 4.234 1.00 92.06 76 GLY A C 1
ATOM 571 O O . GLY A 1 76 ? 0.165 -1.759 3.809 1.00 92.06 76 GLY A O 1
ATOM 572 N N . ALA A 1 77 ? 1.573 -3.471 3.422 1.00 92.50 77 ALA A N 1
ATOM 573 C CA . ALA A 1 77 ? 1.598 -3.271 1.971 1.00 92.50 77 ALA A CA 1
ATOM 574 C C . ALA A 1 77 ? 0.268 -3.650 1.291 1.00 92.50 77 ALA A C 1
ATOM 576 O O . ALA A 1 77 ? -0.145 -3.024 0.317 1.00 92.50 77 ALA A O 1
ATOM 577 N N . ARG A 1 78 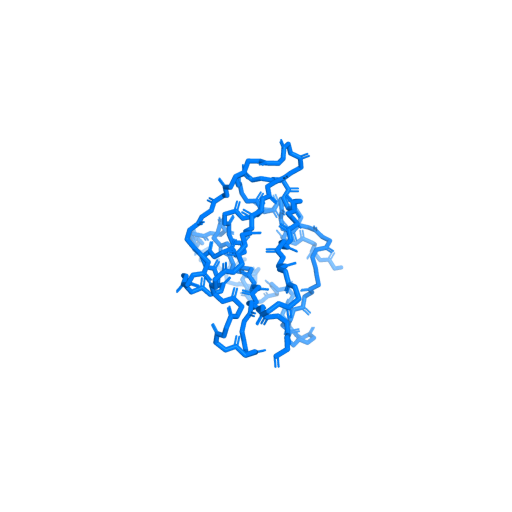? -0.434 -4.668 1.814 1.00 93.38 78 ARG A N 1
ATOM 578 C CA . ARG A 1 78 ? -1.763 -5.058 1.321 1.00 93.38 78 ARG A CA 1
ATOM 579 C C . ARG A 1 78 ? -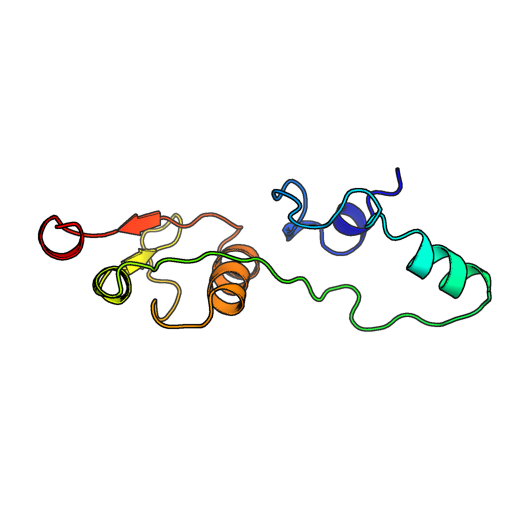2.806 -4.018 1.709 1.00 93.38 78 ARG A C 1
ATOM 581 O O . ARG A 1 78 ? -3.635 -3.675 0.873 1.00 93.38 78 ARG A O 1
ATOM 588 N N . LEU A 1 79 ? -2.735 -3.505 2.936 1.00 94.44 79 LEU A N 1
ATOM 589 C CA . LEU A 1 79 ? -3.625 -2.447 3.415 1.00 94.44 79 LEU A CA 1
ATOM 590 C C . LEU A 1 79 ? -3.487 -1.182 2.558 1.00 94.44 79 LEU A C 1
ATOM 592 O O . LEU A 1 79 ? -4.485 -0.660 2.062 1.00 94.44 79 LEU A O 1
ATOM 596 N N . GLY A 1 80 ? -2.254 -0.715 2.331 1.00 93.44 80 GLY A N 1
ATOM 597 C CA . GLY A 1 80 ? -2.010 0.458 1.493 1.00 93.44 80 GLY A CA 1
ATOM 598 C C . GLY A 1 80 ? -2.489 0.260 0.055 1.00 93.44 80 GLY A C 1
ATOM 599 O O . GLY A 1 80 ? -3.052 1.184 -0.531 1.00 93.44 80 GLY A O 1
ATOM 600 N N . LYS A 1 81 ? -2.315 -0.946 -0.500 1.00 93.56 81 LYS A N 1
ATOM 601 C CA . LYS A 1 81 ? -2.789 -1.290 -1.845 1.00 93.56 81 LYS A CA 1
ATOM 602 C C . LYS A 1 81 ? -4.311 -1.176 -1.960 1.00 93.56 81 LYS A C 1
ATOM 604 O O . LYS A 1 81 ? -4.790 -0.502 -2.860 1.00 93.56 81 LYS A O 1
ATOM 609 N N . VAL A 1 82 ? -5.062 -1.745 -1.011 1.00 94.69 82 VAL A N 1
ATOM 610 C CA . VAL A 1 82 ? -6.537 -1.632 -0.970 1.00 94.69 82 VAL A CA 1
ATOM 611 C C . VAL A 1 82 ? -6.983 -0.174 -0.802 1.00 94.69 82 VAL A C 1
ATOM 613 O O . VAL A 1 82 ? -7.953 0.260 -1.419 1.00 94.69 82 VAL A O 1
ATOM 616 N N . SER A 1 83 ? -6.268 0.611 0.009 1.00 94.00 83 SER A N 1
ATOM 617 C CA . SER A 1 83 ? -6.562 2.038 0.184 1.00 94.00 83 SER A CA 1
ATOM 618 C C . SER A 1 83 ? -6.415 2.816 -1.133 1.00 94.00 83 SER A C 1
ATOM 620 O O . SER A 1 83 ? -7.317 3.566 -1.496 1.00 94.00 83 SER A O 1
ATOM 622 N N . ILE A 1 84 ? -5.331 2.605 -1.885 1.00 93.81 84 ILE A N 1
ATOM 623 C CA . ILE A 1 84 ? -5.070 3.318 -3.147 1.00 93.81 84 ILE A CA 1
ATOM 624 C C . ILE A 1 84 ? -5.948 2.794 -4.281 1.00 93.81 84 ILE A C 1
ATOM 626 O O . ILE A 1 84 ? -6.737 3.552 -4.840 1.00 93.81 84 ILE A O 1
ATOM 630 N N . GLU A 1 85 ? -5.822 1.508 -4.604 1.00 93.25 85 GLU A N 1
ATOM 631 C CA . GLU A 1 85 ? -6.372 0.935 -5.837 1.00 93.25 85 GLU A CA 1
ATOM 632 C C . GLU A 1 85 ? -7.892 0.766 -5.778 1.00 93.25 85 GLU A C 1
ATOM 634 O O . GLU A 1 85 ? -8.565 0.871 -6.800 1.00 93.25 85 GLU A O 1
ATOM 639 N N . GLU A 1 86 ? -8.444 0.515 -4.588 1.00 94.19 86 GLU A N 1
ATOM 640 C CA . GLU A 1 86 ? -9.873 0.222 -4.421 1.00 94.19 86 GLU A CA 1
ATOM 641 C C . GLU A 1 86 ? -10.639 1.394 -3.776 1.00 94.19 86 GLU A C 1
ATOM 643 O O . GLU A 1 86 ? -11.865 1.443 -3.856 1.00 94.19 86 GLU A O 1
ATOM 648 N N . ASN A 1 87 ? -9.944 2.350 -3.139 1.00 95.12 87 ASN A N 1
ATOM 649 C CA . ASN A 1 87 ? -10.566 3.429 -2.355 1.00 95.12 87 ASN A CA 1
ATOM 650 C C . ASN A 1 87 ? -9.975 4.828 -2.627 1.00 95.12 87 ASN A C 1
ATOM 652 O O . ASN A 1 87 ? -10.108 5.734 -1.800 1.00 95.12 87 ASN A O 1
ATOM 656 N N . ASN A 1 88 ? -9.359 5.030 -3.799 1.00 92.50 88 ASN A N 1
ATOM 657 C CA . ASN A 1 88 ? -8.836 6.320 -4.280 1.00 92.50 88 ASN A CA 1
ATOM 658 C C . ASN A 1 88 ? -7.813 6.982 -3.339 1.00 92.50 88 ASN A C 1
ATOM 660 O O . ASN A 1 88 ? -7.700 8.205 -3.289 1.00 92.50 88 ASN A O 1
ATOM 664 N N . GLY A 1 89 ? -7.110 6.185 -2.535 1.00 90.75 89 GLY A N 1
ATOM 665 C CA . GLY A 1 89 ? -6.117 6.658 -1.572 1.00 90.75 89 GLY A CA 1
ATOM 666 C C . GLY A 1 89 ? -6.699 7.378 -0.353 1.00 90.75 89 GLY A C 1
ATOM 667 O O . GLY A 1 89 ? -5.930 7.918 0.445 1.00 90.75 89 GLY A O 1
ATOM 668 N N . ILE A 1 90 ? -8.027 7.394 -0.177 1.00 91.44 90 ILE A N 1
ATOM 669 C CA . ILE A 1 90 ? -8.691 8.063 0.948 1.00 91.44 90 ILE A CA 1
ATOM 670 C C . ILE A 1 90 ? -9.244 7.019 1.914 1.00 91.44 90 ILE A C 1
ATOM 672 O O . ILE A 1 90 ? -10.178 6.277 1.608 1.00 91.44 90 ILE A O 1
ATOM 676 N N . SER A 1 91 ? -8.703 7.016 3.130 1.00 93.12 91 SER A N 1
ATOM 677 C CA . SER A 1 91 ? -9.177 6.157 4.212 1.00 93.12 91 SER A CA 1
ATOM 678 C C . SER A 1 91 ? -9.004 6.809 5.579 1.00 93.12 91 SER A C 1
ATOM 680 O O . SER A 1 91 ? -8.002 7.482 5.821 1.00 93.12 91 SER A O 1
ATOM 682 N N . TRP A 1 92 ? -9.944 6.540 6.481 1.00 95.31 92 TRP A N 1
ATOM 683 C CA . TRP A 1 92 ? -9.950 6.991 7.868 1.00 95.31 92 TRP A CA 1
ATOM 684 C C . TRP A 1 92 ? -9.828 5.796 8.797 1.00 95.31 92 TRP A C 1
ATOM 686 O O . TRP A 1 92 ? -10.528 4.798 8.624 1.00 95.31 92 TRP A O 1
ATOM 696 N N . PHE A 1 93 ? -8.951 5.902 9.787 1.00 95.62 93 PHE A N 1
ATOM 697 C CA . PHE A 1 93 ? -8.795 4.883 10.811 1.00 95.62 93 PHE A CA 1
ATOM 698 C C . PHE A 1 93 ? -9.555 5.309 12.065 1.00 95.62 93 PHE A C 1
ATOM 700 O O . PHE A 1 93 ? -9.258 6.349 12.653 1.00 95.62 93 PHE A O 1
ATOM 707 N N . ILE A 1 94 ? -10.565 4.526 12.432 1.00 96.62 94 ILE A N 1
ATOM 708 C CA . ILE A 1 94 ? -11.459 4.799 13.552 1.00 96.62 94 ILE A CA 1
ATOM 709 C C . ILE A 1 94 ? -11.098 3.866 14.702 1.00 96.62 94 ILE A C 1
ATOM 711 O O . ILE A 1 94 ? -11.124 2.643 14.559 1.00 96.62 94 ILE A O 1
ATOM 715 N N . ILE A 1 95 ? -10.791 4.459 15.848 1.00 96.50 95 ILE A N 1
ATOM 716 C CA . ILE A 1 95 ? -10.511 3.771 17.107 1.00 96.50 95 ILE A CA 1
ATOM 717 C C . ILE A 1 95 ? -11.247 4.481 18.233 1.00 96.50 95 ILE A C 1
ATOM 719 O O . ILE A 1 95 ? -11.488 5.688 18.164 1.00 96.50 95 ILE A O 1
ATOM 723 N N . ASP A 1 96 ? -11.607 3.730 19.265 1.00 97.31 96 ASP A N 1
ATOM 724 C CA . ASP A 1 96 ? -12.122 4.304 20.499 1.00 97.31 96 ASP A CA 1
ATOM 725 C C . ASP A 1 96 ? -10.994 4.548 21.512 1.00 97.31 96 ASP A C 1
ATOM 727 O O . ASP A 1 96 ? -9.823 4.219 21.298 1.00 97.31 96 ASP A O 1
ATOM 731 N N . LYS A 1 97 ? -11.368 5.148 22.642 1.00 96.94 97 LYS A N 1
ATOM 732 C CA . LYS A 1 97 ? -10.446 5.447 23.735 1.00 96.94 97 LYS A CA 1
ATOM 733 C C . LYS A 1 97 ? -9.805 4.183 24.327 1.00 96.94 97 LYS A C 1
ATOM 735 O O . LYS A 1 97 ? -8.640 4.230 24.692 1.00 96.94 97 LYS A O 1
ATOM 740 N N . GLN A 1 98 ? -10.539 3.072 24.401 1.00 96.56 98 GLN A N 1
ATOM 741 C CA . GLN A 1 98 ? -10.047 1.824 24.990 1.00 96.56 98 GLN A CA 1
ATOM 742 C C . GLN A 1 98 ? -8.990 1.142 24.109 1.00 96.56 98 GLN A C 1
ATOM 744 O O . GLN A 1 98 ? -8.125 0.446 24.625 1.00 96.56 98 GLN A O 1
ATOM 749 N N . ILE A 1 99 ? -9.071 1.307 22.787 1.00 95.25 99 ILE A N 1
ATOM 750 C CA . ILE A 1 99 ? -8.053 0.835 21.840 1.00 95.25 99 ILE A CA 1
ATOM 751 C C . ILE A 1 99 ? -6.812 1.739 21.857 1.00 95.25 99 ILE A C 1
ATOM 753 O O . ILE A 1 99 ? -5.707 1.256 21.608 1.00 95.25 99 ILE A O 1
ATOM 757 N N . TYR A 1 100 ? -7.001 3.041 22.088 1.00 92.62 100 TYR A N 1
ATOM 758 C CA . TYR A 1 100 ? -5.920 4.025 22.074 1.00 92.62 100 TYR A CA 1
ATOM 759 C C . TYR A 1 100 ? -5.041 4.002 23.336 1.00 92.62 100 TYR A C 1
ATOM 761 O O . TYR A 1 100 ? -3.834 4.216 23.224 1.00 92.62 100 TYR A O 1
ATOM 769 N N . GLU A 1 101 ? -5.643 3.788 24.511 1.00 88.81 101 GLU A N 1
ATOM 770 C CA . GLU A 1 101 ? -4.959 3.686 25.816 1.00 88.81 101 GLU A CA 1
ATOM 771 C C . GLU A 1 101 ? -4.292 2.319 26.039 1.00 88.81 101 GLU A C 1
ATOM 773 O O . GLU A 1 101 ? -3.169 2.315 26.596 1.00 88.81 101 GLU A O 1
#

Organism: NCBI:txid215587